Protein AF-A0A1M6KHY2-F1 (afdb_monomer_lite)

pLDDT: mean 76.35, std 22.26, range [31.23, 96.56]

Sequence (153 aa):
MQSGLTACWITFGSQASLVVWKRQQRLFWAKVPVSDTGQVVDTIGCGDAASAGFIYAYSRLQSPIMAVVMGNLLGSVKASLYDAKGFPTRLEAQDMLYRHYRSYFHNLLDEFLSQQHVIVHEIKEGDRDENFMYSPNGSSYDHGSGHESHSHR

Structure (mmCIF, N/CA/C/O backbone):
data_AF-A0A1M6KHY2-F1
#
_entry.id   AF-A0A1M6KHY2-F1
#
loop_
_atom_site.group_PDB
_atom_site.id
_atom_site.type_symbol
_atom_site.label_atom_id
_atom_site.label_alt_id
_atom_site.label_comp_id
_atom_site.label_asym_id
_atom_site.label_entity_id
_atom_site.label_seq_id
_atom_site.pdbx_PDB_ins_code
_atom_site.Cartn_x
_atom_site.Cartn_y
_atom_site.Cartn_z
_atom_site.occupancy
_atom_site.B_iso_or_equiv
_atom_site.auth_seq_id
_atom_site.auth_comp_id
_atom_site.auth_asym_id
_atom_site.auth_atom_id
_atom_site.pdbx_PDB_model_num
ATOM 1 N N . MET A 1 1 ? -6.924 19.148 21.540 1.00 46.00 1 MET A N 1
ATOM 2 C CA . MET A 1 1 ? -6.655 18.307 20.353 1.00 46.00 1 MET A CA 1
ATOM 3 C C . MET A 1 1 ? -5.733 17.187 20.798 1.00 46.00 1 MET A C 1
ATOM 5 O O . MET A 1 1 ? -4.727 17.496 21.418 1.00 46.00 1 MET A O 1
ATOM 9 N N . GLN A 1 2 ? -6.085 15.917 20.578 1.00 51.62 2 GLN A N 1
ATOM 10 C CA . GLN A 1 2 ? -5.120 14.829 20.779 1.00 51.62 2 GLN A CA 1
ATOM 11 C C . GLN A 1 2 ? -4.107 14.897 19.633 1.00 51.62 2 GLN A C 1
ATOM 13 O O . GLN A 1 2 ? -4.437 14.574 18.494 1.00 51.62 2 GLN A O 1
ATOM 18 N N . SER A 1 3 ? -2.914 15.397 19.934 1.00 62.81 3 SER A N 1
ATOM 19 C CA . SER A 1 3 ? -1.785 15.456 19.010 1.00 62.81 3 SER A CA 1
ATOM 20 C C . SER A 1 3 ? -1.103 14.088 18.987 1.00 62.81 3 SER A C 1
ATOM 22 O O . SER A 1 3 ? -0.638 13.626 20.024 1.00 62.81 3 SER A O 1
ATOM 24 N N . GLY A 1 4 ? -1.066 13.424 17.833 1.00 74.81 4 GLY A N 1
ATOM 25 C CA . GLY A 1 4 ? -0.418 12.120 17.678 1.00 74.81 4 GLY A CA 1
ATOM 26 C C . GLY A 1 4 ? -0.654 11.512 16.297 1.00 74.81 4 GLY A C 1
ATOM 27 O O . GLY A 1 4 ? -1.529 11.962 15.555 1.00 74.81 4 GLY A O 1
ATOM 28 N N . LEU A 1 5 ? 0.133 10.491 15.945 1.00 75.69 5 LEU A N 1
ATOM 29 C CA . LEU A 1 5 ? -0.046 9.732 14.705 1.00 75.69 5 LEU A CA 1
ATOM 30 C C . LEU A 1 5 ? -1.421 9.046 14.702 1.00 75.69 5 LEU A C 1
ATOM 32 O O . LEU A 1 5 ? -1.748 8.280 15.605 1.00 75.69 5 LEU A O 1
ATOM 36 N N . THR A 1 6 ? -2.229 9.313 13.676 1.00 86.25 6 THR A N 1
ATOM 37 C CA . THR A 1 6 ? -3.556 8.695 13.499 1.00 86.25 6 THR A CA 1
ATOM 38 C C . THR A 1 6 ? -3.515 7.454 12.615 1.00 86.25 6 THR A C 1
ATOM 40 O O . THR A 1 6 ? -4.430 6.636 12.680 1.00 86.25 6 THR A O 1
ATOM 43 N N . ALA A 1 7 ? -2.457 7.294 11.822 1.00 88.75 7 ALA A N 1
ATOM 44 C CA . ALA A 1 7 ? -2.163 6.101 11.049 1.00 88.75 7 ALA A CA 1
ATOM 45 C C . ALA A 1 7 ? -0.645 5.914 10.920 1.00 88.75 7 ALA A C 1
ATOM 47 O O . ALA A 1 7 ? 0.103 6.887 10.839 1.00 88.75 7 ALA A O 1
ATOM 48 N N . CYS A 1 8 ? -0.205 4.661 10.894 1.00 92.88 8 CYS A N 1
ATOM 49 C CA . CYS A 1 8 ? 1.169 4.239 10.669 1.00 92.88 8 CYS A CA 1
ATOM 50 C C . CYS A 1 8 ? 1.157 3.096 9.653 1.00 92.88 8 CYS A C 1
ATOM 52 O O . CYS A 1 8 ? 0.419 2.125 9.820 1.00 92.88 8 CYS A O 1
ATOM 54 N N . TRP A 1 9 ? 1.956 3.221 8.599 1.00 95.56 9 TRP A N 1
ATOM 55 C CA . TRP A 1 9 ? 2.135 2.191 7.583 1.00 95.56 9 TRP A CA 1
ATOM 56 C C . TRP A 1 9 ? 3.587 1.717 7.604 1.00 95.56 9 TRP A C 1
ATOM 58 O O . TRP A 1 9 ? 4.511 2.522 7.521 1.00 95.56 9 TRP A O 1
ATOM 68 N N . ILE A 1 10 ? 3.765 0.405 7.736 1.00 96.00 10 ILE A N 1
ATOM 69 C CA . ILE A 1 10 ? 5.050 -0.283 7.817 1.00 96.00 10 ILE A CA 1
ATOM 70 C C . ILE A 1 10 ? 5.149 -1.239 6.627 1.00 96.00 10 ILE A C 1
ATOM 72 O O . ILE A 1 10 ? 4.233 -2.029 6.383 1.00 96.00 10 ILE A O 1
ATOM 76 N N . THR A 1 11 ? 6.255 -1.177 5.890 1.00 95.50 11 THR A N 1
ATOM 77 C CA . THR A 1 11 ? 6.516 -2.024 4.721 1.00 95.50 11 THR A CA 1
ATOM 78 C C . THR A 1 11 ? 7.492 -3.149 5.077 1.00 95.50 11 THR A C 1
ATOM 80 O O . THR A 1 11 ? 8.485 -2.930 5.766 1.00 95.50 11 THR A O 1
ATOM 83 N N . PHE A 1 12 ? 7.231 -4.364 4.586 1.00 94.50 12 PHE A N 1
ATOM 84 C CA . PHE A 1 12 ? 8.104 -5.537 4.753 1.00 94.50 12 PHE A CA 1
ATOM 85 C C . PHE A 1 12 ? 8.651 -6.025 3.403 1.00 94.50 12 PHE A C 1
ATOM 87 O O . PHE A 1 12 ? 8.697 -7.226 3.124 1.00 94.50 12 PHE A O 1
ATOM 94 N N . GLY A 1 13 ? 9.026 -5.083 2.532 1.00 88.94 13 GLY A N 1
ATOM 95 C CA . GLY A 1 13 ? 9.548 -5.379 1.198 1.00 88.94 13 GLY A CA 1
ATOM 96 C C . GLY A 1 13 ? 8.555 -6.184 0.359 1.00 88.94 13 GLY A C 1
ATOM 97 O O . GLY A 1 13 ? 7.419 -5.764 0.174 1.00 88.94 13 GLY A O 1
ATOM 98 N N . SER A 1 14 ? 8.978 -7.349 -0.131 1.00 88.25 14 SER A N 1
ATOM 99 C CA . SER A 1 14 ? 8.171 -8.230 -0.986 1.00 88.25 14 SER A CA 1
ATOM 100 C C . SER A 1 14 ? 7.129 -9.071 -0.242 1.00 88.25 14 SER A C 1
ATOM 102 O O . SER A 1 14 ? 6.341 -9.760 -0.883 1.00 88.25 14 SER A O 1
ATOM 104 N N . GLN A 1 15 ? 7.106 -9.055 1.096 1.00 90.38 15 GLN A N 1
ATOM 105 C CA . GLN A 1 15 ? 6.243 -9.956 1.865 1.00 90.38 15 GLN A CA 1
ATOM 106 C C . GLN A 1 15 ? 4.830 -9.399 2.059 1.00 90.38 15 GLN A C 1
ATOM 108 O O . GLN A 1 15 ? 3.834 -10.050 1.745 1.00 90.38 15 GLN A O 1
ATOM 113 N N . ALA A 1 16 ? 4.735 -8.217 2.665 1.00 92.81 16 ALA A N 1
ATOM 114 C CA . ALA A 1 16 ? 3.482 -7.592 3.063 1.00 92.81 16 ALA A CA 1
ATOM 115 C C . ALA A 1 16 ? 3.719 -6.133 3.475 1.00 92.81 16 ALA A C 1
ATOM 117 O O . ALA A 1 16 ? 4.850 -5.673 3.627 1.00 92.81 16 ALA A O 1
ATOM 118 N N . SER A 1 17 ? 2.621 -5.451 3.760 1.00 95.88 17 SER A N 1
ATOM 119 C CA . SER A 1 17 ? 2.580 -4.219 4.534 1.00 95.88 17 SER A CA 1
ATOM 120 C C . SER A 1 17 ? 1.689 -4.410 5.760 1.00 95.88 17 SER A C 1
ATOM 122 O O . SER A 1 17 ? 0.741 -5.194 5.727 1.00 95.88 17 SER A O 1
ATOM 124 N N . LEU A 1 18 ? 1.963 -3.685 6.838 1.00 94.94 18 LEU A N 1
ATOM 125 C CA . LEU A 1 18 ? 1.071 -3.545 7.988 1.00 94.94 18 LEU A CA 1
ATOM 126 C C . LEU A 1 18 ? 0.618 -2.093 8.064 1.00 94.94 18 LEU A C 1
ATOM 128 O O . LEU A 1 18 ? 1.442 -1.184 8.014 1.00 94.94 18 LEU A O 1
ATOM 132 N N . VAL A 1 19 ? -0.681 -1.870 8.215 1.00 94.19 19 VAL A N 1
ATOM 133 C CA . VAL A 1 19 ? -1.208 -0.548 8.551 1.00 94.19 19 VAL A CA 1
ATOM 134 C C . VAL A 1 19 ? -1.926 -0.602 9.870 1.00 94.19 19 VAL A C 1
ATOM 136 O O . VAL A 1 19 ? -2.736 -1.494 10.092 1.00 94.19 19 VAL A O 1
ATOM 139 N N . VAL A 1 20 ? -1.615 0.364 10.723 1.00 92.06 20 VAL A N 1
ATOM 140 C CA . VAL A 1 20 ? -2.239 0.586 12.020 1.00 92.06 20 VAL A CA 1
ATOM 141 C C . VAL A 1 20 ? -2.888 1.964 11.988 1.00 92.06 20 VAL A C 1
ATOM 143 O O . VAL A 1 20 ? -2.263 2.916 11.531 1.00 92.06 20 VAL A O 1
ATOM 146 N N . TRP A 1 21 ? -4.127 2.114 12.443 1.00 90.88 21 TRP A N 1
ATOM 147 C CA . TRP A 1 21 ? -4.806 3.409 12.493 1.00 90.88 21 TRP A CA 1
ATOM 148 C C . TRP A 1 21 ? -5.719 3.543 13.706 1.00 90.88 21 TRP A C 1
ATOM 150 O O . TRP A 1 21 ? -6.245 2.564 14.224 1.00 90.88 21 TRP A O 1
ATOM 160 N N . LYS A 1 22 ? -5.927 4.775 14.168 1.00 86.75 22 LYS A N 1
ATOM 161 C CA . LYS A 1 22 ? -6.786 5.094 15.310 1.00 86.75 22 LYS A CA 1
ATOM 162 C C . LYS A 1 22 ? -8.155 5.566 14.817 1.00 86.75 22 LYS A C 1
ATOM 164 O O . LYS A 1 22 ? -8.246 6.457 13.975 1.00 86.75 22 LYS A O 1
ATOM 169 N N . ARG A 1 23 ? -9.239 5.022 15.372 1.00 83.38 23 ARG A N 1
ATOM 170 C CA . ARG A 1 23 ? -10.619 5.500 15.153 1.00 83.38 23 ARG A CA 1
ATOM 171 C C . ARG A 1 23 ? -11.391 5.401 16.466 1.00 83.38 23 ARG A C 1
ATOM 173 O O . ARG A 1 23 ? -11.400 4.350 17.077 1.00 83.38 23 ARG A O 1
ATOM 180 N N . GLN A 1 24 ? -12.036 6.480 16.919 1.00 83.44 24 GLN A N 1
ATOM 181 C CA . GLN A 1 24 ? -12.832 6.477 18.167 1.00 83.44 24 GLN A CA 1
ATOM 182 C C . GLN A 1 24 ? -12.074 5.906 19.393 1.00 83.44 24 GLN A C 1
ATOM 184 O O . GLN A 1 24 ? -12.590 5.051 20.101 1.00 83.44 24 GLN A O 1
ATOM 189 N N . GLN A 1 25 ? -10.828 6.348 19.621 1.00 79.19 25 GLN A N 1
ATOM 190 C CA . GLN A 1 25 ? -9.929 5.848 20.689 1.00 79.19 25 GLN A CA 1
ATOM 191 C C . GLN A 1 25 ? -9.523 4.368 20.599 1.00 79.19 25 GLN A C 1
ATOM 193 O O . GLN A 1 25 ? -8.828 3.867 21.473 1.00 79.19 25 GLN A O 1
ATOM 198 N N . ARG A 1 26 ? -9.890 3.681 19.522 1.00 78.50 26 ARG A N 1
ATOM 199 C CA . ARG A 1 26 ? -9.533 2.288 19.268 1.00 78.50 26 ARG A CA 1
ATOM 200 C C . ARG A 1 26 ? -8.409 2.209 18.243 1.00 78.50 26 ARG A C 1
ATOM 202 O O . ARG A 1 26 ? -8.400 2.988 17.285 1.00 78.50 26 ARG A O 1
ATOM 209 N N . LEU A 1 27 ? -7.478 1.282 18.454 1.00 83.12 27 LEU A N 1
ATOM 210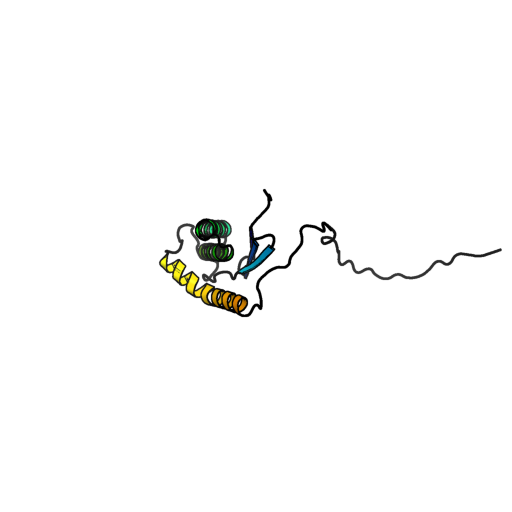 C CA . LEU A 1 27 ? -6.410 0.969 17.509 1.00 83.12 27 LEU A CA 1
ATOM 211 C C . LEU A 1 27 ? -6.842 -0.165 16.594 1.00 83.12 27 LEU A C 1
ATOM 213 O O . LEU A 1 27 ? -7.264 -1.228 17.045 1.00 83.12 27 LEU A O 1
ATOM 217 N N . PHE A 1 28 ? -6.700 0.081 15.304 1.00 84.44 28 PHE A N 1
ATOM 218 C CA . PHE A 1 28 ? -7.019 -0.850 14.250 1.00 84.44 28 PHE A CA 1
ATOM 219 C C . PHE A 1 28 ? -5.771 -1.241 13.495 1.00 84.44 28 PHE A C 1
ATOM 221 O O . PHE A 1 28 ? -4.892 -0.404 13.338 1.00 84.44 28 PHE A O 1
ATOM 228 N N . TRP A 1 29 ? -5.684 -2.483 13.025 1.00 88.50 29 TRP A N 1
ATOM 229 C CA . TRP A 1 29 ? -4.587 -2.890 12.161 1.00 88.50 29 TRP A CA 1
ATOM 230 C C . TRP A 1 29 ? -5.029 -3.893 11.101 1.00 88.50 29 TRP A C 1
ATOM 232 O O . TRP A 1 29 ? -6.007 -4.613 11.285 1.00 88.50 29 TRP A O 1
ATOM 242 N N . ALA A 1 30 ? -4.307 -3.918 9.984 1.00 89.38 30 ALA A N 1
ATOM 243 C CA . ALA A 1 30 ? -4.496 -4.885 8.914 1.00 89.38 30 ALA A CA 1
ATOM 244 C C . ALA A 1 30 ? -3.153 -5.219 8.263 1.00 89.38 30 ALA A C 1
ATOM 246 O O . ALA A 1 30 ? -2.371 -4.323 7.927 1.00 89.38 30 ALA A O 1
ATOM 247 N N . LYS A 1 31 ? -2.904 -6.514 8.050 1.00 92.75 31 LYS A N 1
ATOM 248 C CA . LYS A 1 31 ? -1.852 -6.978 7.144 1.00 92.75 31 LYS A CA 1
ATOM 249 C C . LYS A 1 31 ? -2.396 -6.913 5.718 1.00 92.75 31 LYS A C 1
ATOM 251 O O . LYS A 1 31 ? -3.462 -7.454 5.438 1.00 92.75 31 LYS A O 1
ATOM 256 N N . VAL A 1 32 ? -1.671 -6.251 4.826 1.00 94.50 32 VAL A N 1
ATOM 257 C CA . VAL A 1 32 ? -2.036 -6.060 3.419 1.00 94.50 32 VAL A CA 1
ATOM 258 C C . VAL A 1 32 ? -0.985 -6.754 2.552 1.00 94.50 32 VAL A C 1
ATOM 260 O O . VAL A 1 32 ? 0.203 -6.450 2.699 1.00 94.50 32 VAL A O 1
ATOM 263 N N . PRO A 1 33 ? -1.367 -7.681 1.659 1.00 93.81 33 PRO A N 1
ATOM 264 C CA . PRO A 1 33 ? -0.408 -8.336 0.779 1.00 93.81 33 PRO A CA 1
ATOM 265 C C . PRO A 1 33 ? 0.219 -7.338 -0.205 1.00 93.81 33 PRO A C 1
ATOM 267 O O . PRO A 1 33 ? -0.381 -6.323 -0.585 1.00 93.81 33 PRO A O 1
ATOM 270 N N . VAL A 1 34 ? 1.453 -7.617 -0.612 1.00 91.25 34 VAL A N 1
ATOM 271 C CA . VAL A 1 34 ? 2.129 -6.879 -1.686 1.00 91.25 34 VAL A CA 1
ATOM 272 C C . VAL A 1 34 ? 1.631 -7.406 -3.034 1.00 91.25 34 VAL A C 1
ATOM 274 O O . VAL A 1 34 ? 1.289 -8.580 -3.153 1.00 91.25 34 VAL A O 1
ATOM 277 N N . SER A 1 35 ? 1.535 -6.528 -4.035 1.00 86.06 35 SER A N 1
ATOM 278 C CA . SER A 1 35 ? 1.169 -6.940 -5.395 1.00 86.06 35 SER A CA 1
ATOM 279 C C . SER A 1 35 ? 2.337 -7.663 -6.053 1.00 86.06 35 SER A C 1
ATOM 281 O O . SER A 1 35 ? 3.445 -7.123 -6.075 1.00 86.06 35 SER A O 1
ATOM 283 N N . ASP A 1 36 ? 2.084 -8.843 -6.615 1.00 81.88 36 ASP A N 1
ATOM 284 C CA . ASP A 1 36 ? 3.063 -9.564 -7.431 1.00 81.88 36 ASP A CA 1
ATOM 285 C C . ASP A 1 36 ? 3.032 -9.030 -8.866 1.00 81.88 36 ASP A C 1
ATOM 287 O O . ASP A 1 36 ? 2.273 -9.498 -9.711 1.00 81.88 36 ASP A O 1
ATOM 291 N N . THR A 1 37 ? 3.825 -7.997 -9.132 1.00 78.12 37 THR A N 1
ATOM 292 C CA . THR A 1 37 ? 3.889 -7.356 -10.453 1.00 78.12 37 THR A CA 1
ATOM 293 C C . THR A 1 37 ? 4.987 -7.949 -11.340 1.00 78.12 37 THR A C 1
ATOM 295 O O . THR A 1 37 ? 5.394 -7.314 -12.312 1.00 78.12 37 THR A O 1
ATOM 298 N N . GLY A 1 38 ? 5.465 -9.160 -11.031 1.00 79.44 38 GLY A N 1
ATOM 299 C CA . GLY A 1 38 ? 6.496 -9.863 -11.789 1.00 79.44 38 GLY A CA 1
ATOM 300 C C . GLY A 1 38 ? 7.902 -9.719 -11.203 1.00 79.44 38 GLY A C 1
ATOM 301 O O . GLY A 1 38 ? 8.091 -9.504 -10.006 1.00 79.44 38 GLY A O 1
ATOM 302 N N . GLN A 1 39 ? 8.916 -9.889 -12.055 1.00 87.81 39 GLN A N 1
ATOM 303 C CA . GLN A 1 39 ? 10.316 -9.878 -11.631 1.00 87.81 39 GLN A CA 1
ATOM 304 C C . GLN A 1 39 ? 10.716 -8.509 -11.059 1.00 87.81 39 GLN A C 1
ATOM 306 O O . GLN A 1 39 ? 10.461 -7.473 -11.668 1.00 87.81 39 GLN A O 1
ATOM 311 N N . VAL A 1 40 ? 11.399 -8.515 -9.910 1.00 90.06 40 VAL A N 1
ATOM 312 C CA . VAL A 1 40 ? 12.042 -7.314 -9.362 1.00 90.06 40 VAL A CA 1
ATOM 313 C C . VAL A 1 40 ? 13.286 -7.006 -10.188 1.00 90.06 40 VAL A C 1
ATOM 315 O O . VAL A 1 40 ? 14.186 -7.839 -10.304 1.00 90.06 40 VAL A O 1
ATOM 318 N N . VAL A 1 41 ? 13.316 -5.808 -10.760 1.00 90.88 41 VAL A N 1
ATOM 319 C CA . VAL A 1 41 ? 14.345 -5.338 -11.688 1.00 90.88 41 VAL A CA 1
ATOM 320 C C . VAL A 1 41 ? 15.190 -4.232 -11.057 1.00 90.88 41 VAL A C 1
ATOM 322 O O . VAL A 1 41 ? 16.415 -4.295 -11.110 1.00 90.88 41 VAL A O 1
ATOM 325 N N . ASP A 1 42 ? 14.549 -3.242 -10.432 1.00 89.19 42 ASP A N 1
ATOM 326 C CA . ASP A 1 42 ? 15.213 -2.103 -9.792 1.00 89.19 42 ASP A CA 1
ATOM 327 C C . ASP A 1 42 ? 14.404 -1.600 -8.591 1.00 89.19 42 ASP A C 1
ATOM 329 O O . ASP A 1 42 ? 13.283 -1.117 -8.733 1.00 89.19 42 ASP A O 1
ATOM 333 N N . THR A 1 43 ? 14.994 -1.660 -7.396 1.00 91.12 43 THR A N 1
ATOM 334 C CA . THR A 1 43 ? 14.333 -1.241 -6.154 1.00 91.12 43 THR A CA 1
ATOM 335 C C . THR A 1 43 ? 14.425 0.262 -5.878 1.00 91.12 43 THR A C 1
ATOM 337 O O . THR A 1 43 ? 13.769 0.755 -4.953 1.00 91.12 43 THR A O 1
ATOM 340 N N . ILE A 1 44 ? 15.228 1.016 -6.633 1.00 92.00 44 ILE A N 1
ATOM 341 C CA . ILE A 1 44 ? 15.387 2.457 -6.425 1.00 92.00 44 ILE A CA 1
ATOM 342 C C . ILE A 1 44 ? 14.046 3.163 -6.675 1.00 92.00 44 ILE A C 1
ATOM 344 O O . ILE A 1 44 ? 13.338 2.902 -7.648 1.00 92.00 44 ILE A O 1
ATOM 348 N N . GLY A 1 45 ? 13.664 4.047 -5.749 1.00 91.38 45 GLY A N 1
ATOM 349 C CA . GLY A 1 45 ? 12.423 4.825 -5.827 1.00 91.38 45 GLY A CA 1
ATOM 350 C C . GLY A 1 45 ? 11.137 4.042 -5.533 1.00 91.38 45 GLY A C 1
ATOM 351 O O . GLY A 1 45 ? 10.057 4.628 -5.575 1.00 91.38 45 GLY A O 1
ATOM 352 N N . CYS A 1 46 ? 11.205 2.748 -5.190 1.00 92.00 46 CYS A N 1
ATOM 353 C CA . CYS A 1 46 ? 10.006 1.972 -4.845 1.00 92.00 46 CYS A CA 1
ATOM 354 C C . CYS A 1 46 ? 9.292 2.533 -3.612 1.00 92.00 46 CYS A C 1
ATOM 356 O O . CYS A 1 46 ? 8.066 2.586 -3.586 1.00 92.00 46 CYS A O 1
ATOM 358 N N . GLY A 1 47 ? 10.050 3.002 -2.615 1.00 93.88 47 GLY A N 1
ATOM 359 C CA . GLY A 1 47 ? 9.497 3.664 -1.431 1.00 93.88 47 GLY A CA 1
ATOM 360 C C . GLY A 1 47 ? 8.791 4.982 -1.759 1.00 93.88 47 GLY A C 1
ATOM 361 O O . GLY A 1 47 ? 7.710 5.241 -1.230 1.00 93.88 47 GLY A O 1
ATOM 362 N N . ASP A 1 48 ? 9.348 5.776 -2.676 1.00 94.12 48 ASP A N 1
ATOM 363 C CA . ASP A 1 48 ? 8.754 7.046 -3.109 1.00 94.12 48 ASP A CA 1
ATOM 364 C C . ASP A 1 48 ? 7.470 6.809 -3.908 1.00 94.12 48 ASP A C 1
ATOM 366 O O . ASP A 1 48 ? 6.439 7.425 -3.633 1.00 94.12 48 ASP A O 1
ATOM 370 N N . ALA A 1 49 ? 7.496 5.857 -4.847 1.00 94.00 49 ALA A N 1
ATOM 371 C CA . ALA A 1 49 ? 6.324 5.445 -5.615 1.00 94.00 49 ALA A CA 1
ATOM 372 C C . ALA A 1 49 ? 5.215 4.902 -4.701 1.00 94.00 49 ALA A C 1
ATOM 374 O O . ALA A 1 49 ? 4.045 5.270 -4.844 1.00 94.00 49 ALA A O 1
ATOM 375 N N . ALA A 1 50 ? 5.587 4.077 -3.721 1.00 95.38 50 ALA A N 1
ATOM 376 C CA . ALA A 1 50 ? 4.661 3.533 -2.743 1.00 95.38 50 ALA A CA 1
ATOM 377 C C . ALA A 1 50 ? 4.043 4.639 -1.872 1.00 95.38 50 ALA A C 1
ATOM 379 O O . ALA A 1 50 ? 2.823 4.698 -1.704 1.00 95.38 50 ALA A O 1
ATOM 380 N N . SER A 1 51 ? 4.862 5.571 -1.384 1.00 96.38 51 SER A N 1
ATOM 381 C CA . SER A 1 51 ? 4.410 6.725 -0.598 1.00 96.38 51 SER A CA 1
ATOM 382 C C . SER A 1 51 ? 3.480 7.634 -1.402 1.00 96.38 51 SER A C 1
ATOM 384 O O . SER A 1 51 ? 2.433 8.044 -0.899 1.00 96.38 51 SER A O 1
ATOM 386 N N . ALA A 1 52 ? 3.797 7.896 -2.672 1.00 95.19 52 ALA A N 1
ATOM 387 C CA . ALA A 1 52 ? 2.950 8.678 -3.569 1.00 95.19 52 ALA A CA 1
ATOM 388 C C . ALA A 1 52 ? 1.582 8.010 -3.788 1.00 95.19 52 ALA A C 1
ATOM 390 O O . ALA A 1 52 ? 0.547 8.674 -3.679 1.00 95.19 52 ALA A O 1
ATOM 391 N N . GLY A 1 53 ? 1.563 6.694 -4.030 1.00 94.75 53 GLY A N 1
ATOM 392 C CA . GLY A 1 53 ? 0.332 5.912 -4.168 1.00 94.75 53 GLY A CA 1
ATOM 393 C C . GLY A 1 53 ? -0.529 5.951 -2.909 1.00 94.75 53 GLY A C 1
ATOM 394 O O . GLY A 1 53 ? -1.736 6.197 -2.989 1.00 94.75 53 GLY A O 1
ATOM 395 N N . PHE A 1 54 ? 0.100 5.793 -1.745 1.00 95.88 54 PHE A N 1
ATOM 396 C CA . PHE A 1 54 ? -0.572 5.883 -0.454 1.00 95.88 54 PHE A CA 1
ATOM 397 C C . PHE A 1 54 ? -1.183 7.262 -0.221 1.00 95.88 54 PHE A C 1
ATOM 399 O O . PHE A 1 54 ? -2.377 7.356 0.054 1.00 95.88 54 PHE A O 1
ATOM 406 N N . ILE A 1 55 ? -0.408 8.341 -0.366 1.00 95.38 55 ILE A N 1
ATOM 407 C CA . ILE A 1 55 ? -0.880 9.713 -0.120 1.00 95.38 55 ILE A CA 1
ATOM 408 C C . ILE A 1 55 ? -2.036 10.062 -1.065 1.00 95.38 55 ILE A C 1
ATOM 410 O O . ILE A 1 55 ? -3.059 10.602 -0.631 1.00 95.38 55 ILE A O 1
ATOM 414 N N . TYR A 1 56 ? -1.912 9.706 -2.346 1.00 94.25 56 TYR A N 1
ATOM 415 C CA . TYR A 1 56 ? -2.965 9.919 -3.334 1.00 94.25 56 TYR A CA 1
ATOM 416 C C . TYR A 1 56 ? -4.274 9.230 -2.930 1.00 94.25 56 TYR A C 1
ATOM 418 O O . TYR A 1 56 ? -5.324 9.873 -2.872 1.00 94.25 56 TYR A O 1
ATOM 426 N N . ALA A 1 57 ? -4.226 7.937 -2.615 1.00 94.81 57 ALA A N 1
ATOM 427 C CA . ALA A 1 57 ? -5.420 7.182 -2.257 1.00 94.81 57 ALA A CA 1
ATOM 428 C C . ALA A 1 57 ? -5.987 7.613 -0.896 1.00 94.81 57 ALA A C 1
ATOM 430 O O . ALA A 1 57 ? -7.202 7.771 -0.764 1.00 94.81 57 ALA A O 1
ATOM 431 N N . TYR A 1 58 ? -5.133 7.872 0.096 1.00 93.69 58 TYR A N 1
ATOM 432 C CA . TYR A 1 58 ? -5.560 8.284 1.431 1.00 93.69 58 TYR A CA 1
ATOM 433 C C . TYR A 1 58 ? -6.259 9.645 1.416 1.00 93.69 58 TYR A C 1
ATOM 435 O O . TYR A 1 58 ? -7.321 9.794 2.019 1.00 93.69 58 TYR A O 1
ATOM 443 N N . SER A 1 59 ? -5.723 10.614 0.666 1.00 94.12 59 SER A N 1
ATOM 444 C CA . SER A 1 59 ? -6.325 11.950 0.534 1.00 94.12 59 SER A CA 1
ATOM 445 C C . SER A 1 59 ? -7.713 11.935 -0.116 1.00 94.12 59 SER A C 1
ATOM 447 O O . SER A 1 59 ? -8.518 12.826 0.147 1.00 94.12 59 SER A O 1
ATOM 449 N N . ARG A 1 60 ? -8.017 10.920 -0.938 1.00 93.62 60 ARG A N 1
ATOM 450 C CA . ARG A 1 60 ? -9.296 10.795 -1.655 1.00 93.62 60 ARG A CA 1
ATOM 451 C C . ARG A 1 60 ? -10.311 9.897 -0.963 1.00 93.62 60 ARG A C 1
ATOM 453 O O . ARG A 1 60 ? -11.494 10.210 -0.964 1.00 93.62 60 ARG A O 1
ATOM 460 N N . LEU A 1 61 ? -9.862 8.763 -0.432 1.00 92.75 61 LEU A N 1
ATOM 461 C CA . LEU A 1 61 ? -10.739 7.709 0.083 1.00 92.75 61 LEU A CA 1
ATOM 462 C C . LEU A 1 61 ? -10.823 7.697 1.607 1.00 92.75 61 LEU A C 1
ATOM 464 O O . LEU A 1 61 ? -11.727 7.067 2.147 1.00 92.75 61 LEU A O 1
ATOM 468 N N . GLN A 1 62 ? -9.866 8.328 2.299 1.00 89.25 62 GLN A N 1
ATOM 469 C CA . GLN A 1 62 ? -9.746 8.306 3.763 1.00 89.25 62 GLN A CA 1
ATOM 470 C C . GLN A 1 62 ? -9.764 6.883 4.359 1.00 89.25 62 GLN A C 1
ATOM 472 O O . GLN A 1 62 ? -10.150 6.673 5.507 1.00 89.25 62 GLN A O 1
ATOM 477 N N . SER A 1 63 ? -9.336 5.891 3.572 1.00 91.44 63 SER A N 1
ATOM 478 C CA . SER A 1 63 ? -9.276 4.483 3.962 1.00 91.44 63 SER A CA 1
ATOM 479 C C . SER A 1 63 ? -7.814 4.039 4.046 1.00 91.44 63 SER A C 1
ATOM 481 O O . SER A 1 63 ? -7.151 3.970 3.007 1.00 91.44 63 SER A O 1
ATOM 483 N N . PRO A 1 64 ? -7.296 3.725 5.252 1.00 93.25 64 PRO A N 1
ATOM 484 C CA . PRO A 1 64 ? -5.921 3.258 5.433 1.00 93.25 64 PRO A CA 1
ATOM 485 C C . PRO A 1 64 ? -5.608 2.004 4.610 1.00 93.25 64 PRO A C 1
ATOM 487 O O . PRO A 1 64 ? -4.564 1.935 3.973 1.00 93.25 64 PRO A O 1
ATOM 490 N N . ILE A 1 65 ? -6.537 1.043 4.553 1.00 93.81 65 ILE A N 1
ATOM 491 C CA . ILE A 1 65 ? -6.361 -0.198 3.784 1.00 93.81 65 ILE A CA 1
ATOM 492 C C . ILE A 1 65 ? -6.236 0.109 2.288 1.00 93.81 65 ILE A C 1
ATOM 494 O O . ILE A 1 65 ? -5.296 -0.351 1.646 1.00 93.81 65 ILE A O 1
ATOM 498 N N . MET A 1 66 ? -7.139 0.927 1.734 1.00 94.81 66 MET A N 1
ATOM 499 C CA . MET A 1 66 ? -7.089 1.275 0.307 1.00 94.81 66 MET A CA 1
ATOM 500 C C . MET A 1 66 ? -5.844 2.095 -0.040 1.00 94.81 66 MET A C 1
ATOM 502 O O . MET A 1 66 ? -5.295 1.951 -1.131 1.00 94.81 66 MET A O 1
ATOM 506 N N . ALA A 1 67 ? -5.370 2.923 0.892 1.00 95.94 67 ALA A N 1
ATOM 507 C CA . ALA A 1 67 ? -4.126 3.657 0.728 1.00 95.94 67 ALA A CA 1
ATOM 508 C C . ALA A 1 67 ? -2.913 2.724 0.640 1.00 95.94 67 ALA A C 1
ATOM 510 O O . ALA A 1 67 ? -2.105 2.864 -0.275 1.00 95.94 67 ALA A O 1
ATOM 511 N N . VAL A 1 68 ? -2.814 1.726 1.522 1.00 96.56 68 VAL A N 1
ATOM 512 C CA . VAL A 1 68 ? -1.741 0.721 1.455 1.00 96.56 68 VAL A CA 1
ATOM 513 C C . VAL A 1 68 ? -1.834 -0.120 0.196 1.00 96.56 68 VAL A C 1
ATOM 515 O O . VAL A 1 68 ? -0.809 -0.387 -0.411 1.00 96.56 68 VAL A O 1
ATOM 518 N N . VAL A 1 69 ? -3.035 -0.526 -0.221 1.00 96.31 69 VAL A N 1
ATOM 519 C CA . VAL A 1 69 ? -3.233 -1.277 -1.470 1.00 96.31 69 VAL A CA 1
ATOM 520 C C . VAL A 1 69 ? -2.662 -0.502 -2.661 1.00 96.31 69 VAL A C 1
ATOM 522 O O . VAL A 1 69 ? -1.895 -1.055 -3.447 1.00 96.31 69 VAL A O 1
ATOM 525 N N . MET A 1 70 ? -2.967 0.795 -2.760 1.00 95.44 70 MET A N 1
ATOM 526 C CA . MET A 1 70 ? -2.435 1.642 -3.828 1.00 95.44 70 MET A CA 1
ATOM 527 C C . MET A 1 70 ? -0.921 1.854 -3.705 1.00 95.44 70 MET A C 1
ATOM 529 O O . MET A 1 70 ? -0.209 1.826 -4.707 1.00 95.44 70 MET A O 1
ATOM 533 N N . GLY A 1 71 ? -0.417 2.053 -2.486 1.00 95.69 71 GLY A N 1
ATOM 534 C CA . GLY A 1 71 ? 1.014 2.198 -2.235 1.00 95.69 71 GLY A CA 1
ATOM 535 C C . GLY A 1 71 ? 1.801 0.934 -2.584 1.00 95.69 71 GLY A C 1
ATOM 536 O O . GLY A 1 71 ? 2.778 1.001 -3.323 1.00 95.69 71 GLY A O 1
ATOM 537 N N . ASN A 1 72 ? 1.336 -0.233 -2.138 1.00 96.12 72 ASN A N 1
ATOM 538 C CA . ASN A 1 72 ? 1.921 -1.524 -2.487 1.00 96.12 72 ASN A CA 1
ATOM 539 C C . ASN A 1 72 ? 1.931 -1.729 -4.005 1.00 96.12 72 ASN A C 1
ATOM 541 O O . ASN A 1 72 ? 2.959 -2.124 -4.542 1.00 96.12 72 ASN A O 1
ATOM 545 N N . LEU A 1 73 ? 0.834 -1.417 -4.704 1.00 94.56 73 LEU A N 1
ATOM 546 C CA . LEU A 1 73 ? 0.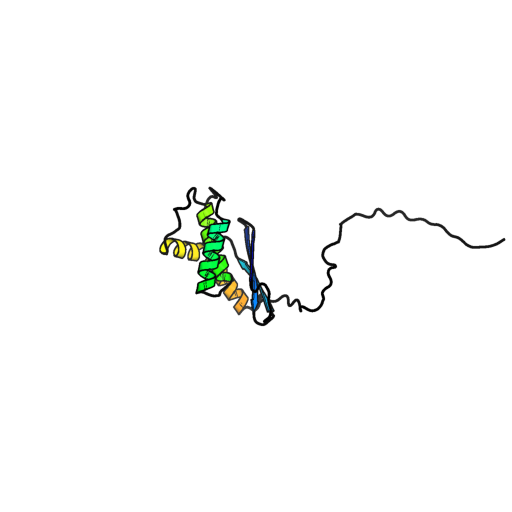780 -1.538 -6.160 1.00 94.56 73 LEU A CA 1
ATOM 547 C C . LEU A 1 73 ? 1.844 -0.672 -6.844 1.00 94.56 73 LEU A C 1
ATOM 549 O O . LEU A 1 73 ? 2.625 -1.185 -7.637 1.00 94.56 73 LEU A O 1
ATOM 553 N N . LEU A 1 74 ? 1.896 0.630 -6.548 1.00 93.81 74 LEU A N 1
ATOM 554 C CA . LEU A 1 74 ? 2.842 1.526 -7.222 1.00 93.81 74 LEU A CA 1
ATOM 555 C C . LEU A 1 74 ? 4.298 1.233 -6.855 1.00 93.81 74 LEU A C 1
ATOM 557 O O . LEU A 1 74 ? 5.170 1.343 -7.716 1.00 93.81 74 LEU A O 1
ATOM 561 N N . GLY A 1 75 ? 4.557 0.830 -5.609 1.00 93.94 75 GLY A N 1
ATOM 562 C CA . GLY A 1 75 ? 5.871 0.365 -5.175 1.00 93.94 75 GLY A CA 1
ATOM 563 C C . GLY A 1 75 ? 6.315 -0.878 -5.943 1.00 93.94 75 GLY A C 1
ATOM 564 O O . GLY A 1 75 ? 7.415 -0.889 -6.491 1.00 93.94 75 GLY A O 1
ATOM 565 N N . SER A 1 76 ? 5.444 -1.885 -6.050 1.00 93.19 76 SER A N 1
ATOM 566 C CA . SER A 1 76 ? 5.713 -3.102 -6.822 1.00 93.19 76 SER A CA 1
ATOM 567 C C . SER A 1 76 ? 5.920 -2.804 -8.307 1.00 93.19 76 SER A C 1
ATOM 569 O O . SER A 1 76 ? 6.898 -3.262 -8.896 1.00 93.19 76 SER A O 1
ATOM 571 N N . VAL A 1 77 ? 5.067 -1.972 -8.915 1.00 92.12 77 VAL A N 1
ATOM 572 C CA . VAL A 1 77 ? 5.230 -1.603 -10.328 1.00 92.12 77 VAL A CA 1
AT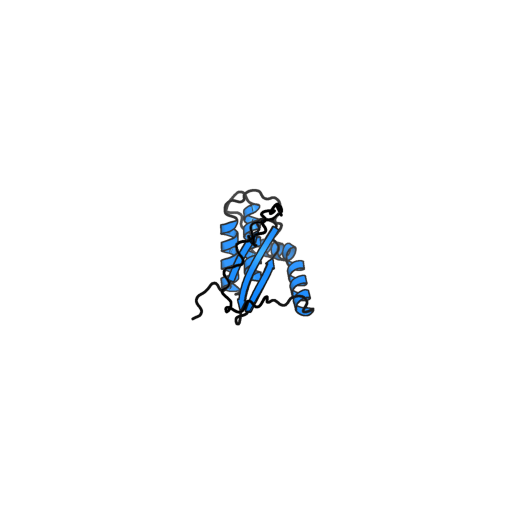OM 573 C C . VAL A 1 77 ? 6.556 -0.882 -10.545 1.00 92.12 77 VAL A C 1
ATOM 575 O O . VAL A 1 77 ? 7.291 -1.249 -11.460 1.00 92.12 77 VAL A O 1
ATOM 578 N N . LYS A 1 78 ? 6.937 0.069 -9.681 1.00 92.56 78 LYS A N 1
ATOM 579 C CA . LYS A 1 78 ? 8.258 0.700 -9.793 1.00 92.56 78 LYS A CA 1
ATOM 580 C C . LYS A 1 78 ? 9.390 -0.321 -9.649 1.00 92.56 78 LYS A C 1
ATOM 582 O O . LYS A 1 78 ? 10.367 -0.210 -10.385 1.00 92.56 78 LYS A O 1
ATOM 587 N N . ALA A 1 79 ? 9.241 -1.317 -8.774 1.00 91.56 79 ALA A N 1
ATOM 588 C CA . ALA A 1 79 ? 10.234 -2.377 -8.584 1.00 91.56 79 ALA A CA 1
ATOM 589 C C . ALA A 1 79 ? 10.453 -3.221 -9.848 1.00 91.56 79 ALA A C 1
ATOM 591 O O . ALA A 1 79 ? 11.551 -3.728 -10.077 1.00 91.56 79 ALA A O 1
ATOM 592 N N . SER A 1 80 ? 9.419 -3.355 -10.680 1.00 89.94 80 SER A N 1
ATOM 593 C CA . SER A 1 80 ? 9.459 -4.092 -11.949 1.00 89.94 80 SER A CA 1
ATOM 594 C C . SER A 1 80 ? 9.980 -3.283 -13.148 1.00 89.94 80 SER A C 1
ATOM 596 O O . SER A 1 80 ? 10.055 -3.811 -14.256 1.00 89.94 80 SER A O 1
ATOM 598 N N . LEU A 1 81 ? 10.352 -2.010 -12.959 1.00 85.44 81 LEU A N 1
ATOM 599 C CA . LEU A 1 81 ? 10.721 -1.089 -14.039 1.00 85.44 81 LEU A CA 1
ATOM 600 C C . LEU A 1 81 ? 12.104 -0.468 -13.821 1.00 85.44 81 LEU A C 1
ATOM 602 O O . LEU A 1 81 ? 12.381 0.093 -12.763 1.00 85.44 81 LEU A O 1
ATOM 606 N N . TYR A 1 82 ? 12.925 -0.463 -14.874 1.00 76.69 82 TYR A N 1
ATOM 607 C CA .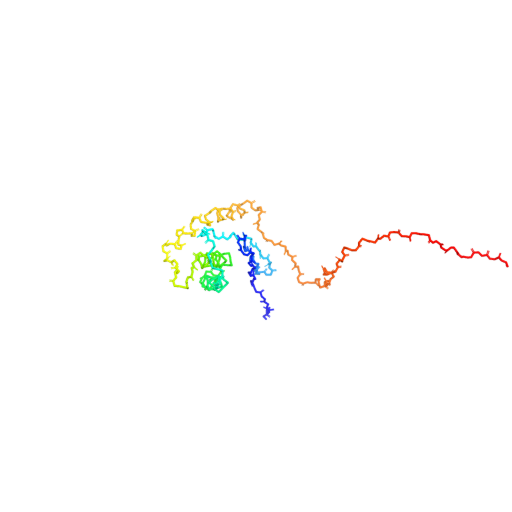 TYR A 1 82 ? 14.246 0.182 -14.872 1.00 76.69 82 TYR A CA 1
ATOM 608 C C . TYR A 1 82 ? 14.199 1.722 -14.832 1.00 76.69 82 TYR A C 1
ATOM 610 O O . TYR A 1 82 ? 15.146 2.337 -14.357 1.00 76.69 82 TYR A O 1
ATOM 618 N N . ASP A 1 83 ? 13.136 2.357 -15.342 1.00 67.31 83 ASP A N 1
ATOM 619 C CA . ASP A 1 83 ? 13.032 3.822 -15.464 1.00 67.31 83 ASP A CA 1
ATOM 620 C C . ASP A 1 83 ? 11.776 4.362 -14.757 1.00 67.31 83 ASP A C 1
ATOM 622 O O . ASP A 1 83 ? 10.757 3.680 -14.627 1.00 67.31 83 ASP A O 1
ATOM 626 N N . ALA A 1 84 ? 11.828 5.620 -14.318 1.00 62.09 84 ALA A N 1
ATOM 627 C CA . ALA A 1 84 ? 10.766 6.312 -13.588 1.00 62.09 84 ALA A CA 1
ATOM 628 C C . ALA A 1 84 ? 9.512 6.613 -14.435 1.00 62.09 84 ALA A C 1
ATOM 630 O O . ALA A 1 84 ? 8.485 7.023 -13.894 1.00 62.09 84 ALA A O 1
ATOM 631 N N . LYS A 1 85 ? 9.576 6.445 -15.762 1.00 63.22 85 LYS A N 1
ATOM 632 C CA . LYS A 1 85 ? 8.535 6.891 -16.708 1.00 63.22 85 LYS A CA 1
ATOM 633 C C . LYS A 1 85 ? 7.439 5.861 -17.012 1.00 63.22 85 LYS A C 1
ATOM 635 O O . LYS A 1 85 ? 6.517 6.181 -17.754 1.00 63.22 85 LYS A O 1
ATOM 640 N N . GLY A 1 86 ? 7.511 4.654 -16.455 1.00 69.75 86 GLY A N 1
ATOM 641 C CA . GLY A 1 86 ? 6.640 3.531 -16.829 1.00 69.75 86 GLY A CA 1
ATOM 642 C C . GLY A 1 86 ? 5.440 3.268 -15.915 1.00 69.75 86 GLY A C 1
ATOM 643 O O . GLY A 1 86 ? 5.104 2.110 -15.708 1.00 69.75 86 GLY A O 1
ATOM 644 N N . PHE A 1 87 ? 4.806 4.281 -15.316 1.00 80.75 87 PHE A N 1
ATOM 645 C CA . PHE A 1 87 ? 3.635 4.019 -14.465 1.00 80.75 87 PHE A CA 1
ATOM 646 C C . PHE A 1 87 ? 2.451 3.458 -15.272 1.00 80.75 87 PHE A C 1
ATOM 648 O O . PHE A 1 87 ? 2.257 3.854 -16.425 1.00 80.75 87 PHE A O 1
ATOM 655 N N . PRO A 1 88 ? 1.639 2.5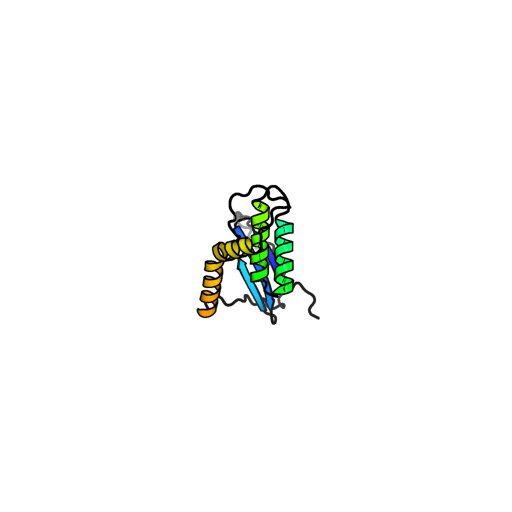68 -14.671 1.00 84.50 88 PRO A N 1
ATOM 656 C CA . PRO A 1 88 ? 0.547 1.926 -15.377 1.00 84.50 88 PRO A CA 1
ATOM 657 C C . PRO A 1 88 ? -0.528 2.958 -15.710 1.00 84.50 88 PRO A C 1
ATOM 659 O O . PRO A 1 88 ? -0.813 3.885 -14.941 1.00 84.50 88 PRO A O 1
ATOM 662 N N . THR A 1 89 ? -1.182 2.771 -16.848 1.00 89.56 89 THR A N 1
ATOM 663 C CA . THR A 1 89 ? -2.426 3.466 -17.156 1.00 89.56 89 THR A CA 1
ATOM 664 C C . THR A 1 89 ? -3.490 3.125 -16.113 1.00 89.56 89 THR A C 1
ATOM 666 O O . THR A 1 89 ? -3.417 2.130 -15.390 1.00 89.56 89 THR A O 1
ATOM 669 N N . ARG A 1 90 ? -4.554 3.933 -16.052 1.00 88.88 90 ARG A N 1
ATOM 670 C CA . ARG A 1 90 ? -5.680 3.663 -15.148 1.00 88.88 90 ARG A CA 1
ATOM 671 C C . ARG A 1 90 ? -6.281 2.267 -15.356 1.00 88.88 90 ARG A C 1
ATOM 673 O O . ARG A 1 90 ? -6.657 1.636 -14.375 1.00 88.88 90 ARG A O 1
ATOM 680 N N . LEU A 1 91 ? -6.397 1.818 -16.607 1.00 91.00 91 LEU A N 1
ATOM 681 C CA . LEU A 1 91 ? -6.980 0.514 -16.934 1.00 91.00 91 LEU A CA 1
ATOM 682 C C . LEU A 1 91 ? -6.075 -0.632 -16.471 1.00 91.00 91 LEU A C 1
ATOM 684 O O . LEU A 1 91 ? -6.562 -1.570 -15.849 1.00 91.00 91 LEU A O 1
ATOM 688 N N . GLU A 1 92 ? -4.765 -0.519 -16.692 1.00 90.44 92 GLU A N 1
ATOM 689 C CA . GLU A 1 92 ? -3.787 -1.501 -16.207 1.00 90.44 92 GLU A CA 1
ATOM 690 C C . GLU A 1 92 ? -3.764 -1.554 -14.680 1.00 90.44 92 GLU A C 1
ATOM 692 O O . GLU A 1 92 ? -3.831 -2.634 -14.101 1.00 90.44 92 GLU A O 1
ATOM 697 N N . ALA A 1 93 ? -3.771 -0.398 -14.009 1.00 89.88 93 ALA A N 1
ATOM 698 C CA . ALA A 1 93 ? -3.838 -0.346 -12.553 1.00 89.88 93 ALA A CA 1
ATOM 699 C C . ALA A 1 93 ? -5.120 -1.004 -12.015 1.00 89.88 93 ALA A C 1
ATOM 701 O O . ALA A 1 93 ? -5.072 -1.720 -11.020 1.00 89.88 93 ALA A O 1
ATOM 702 N N . GLN A 1 94 ? -6.269 -0.799 -12.667 1.00 91.19 94 GLN A N 1
ATOM 703 C CA . GLN A 1 94 ? -7.531 -1.441 -12.279 1.00 91.19 94 GLN A CA 1
ATOM 704 C C . GLN A 1 94 ? -7.489 -2.963 -12.443 1.00 91.19 94 GLN A C 1
ATOM 706 O O . GLN A 1 94 ? -7.941 -3.680 -11.551 1.00 91.19 94 GLN A O 1
ATOM 711 N N . ASP A 1 95 ? -6.939 -3.451 -13.553 1.00 91.88 95 ASP A N 1
ATOM 712 C CA . ASP A 1 95 ? -6.765 -4.882 -13.800 1.00 91.88 95 ASP A CA 1
ATOM 713 C C . ASP A 1 95 ? -5.796 -5.514 -12.786 1.00 91.88 95 ASP A C 1
ATOM 715 O O . ASP A 1 95 ? -6.127 -6.530 -12.174 1.00 91.88 95 ASP A O 1
ATOM 719 N N . MET A 1 96 ? -4.664 -4.863 -12.502 1.00 91.88 96 MET A N 1
ATOM 720 C CA . MET A 1 96 ? -3.724 -5.288 -11.460 1.00 91.88 96 MET A CA 1
ATOM 721 C C . MET A 1 96 ? -4.392 -5.339 -10.080 1.00 91.88 96 MET A C 1
ATOM 723 O O . MET A 1 96 ? -4.295 -6.347 -9.379 1.00 91.88 96 MET A O 1
ATOM 727 N N . LEU A 1 97 ? -5.127 -4.290 -9.694 1.00 91.88 97 LEU A N 1
ATOM 728 C CA . LEU A 1 97 ? -5.859 -4.262 -8.424 1.00 91.88 97 LEU A CA 1
ATOM 729 C C . LEU A 1 97 ? -6.845 -5.425 -8.319 1.00 91.88 97 LEU A C 1
ATOM 731 O O . LEU A 1 97 ? -6.898 -6.100 -7.291 1.00 91.88 97 LEU A O 1
ATOM 735 N N . TYR A 1 98 ? -7.608 -5.674 -9.383 1.00 91.44 98 TYR A N 1
ATOM 736 C CA . TYR A 1 98 ? -8.563 -6.772 -9.421 1.00 91.44 98 TYR A CA 1
ATOM 737 C C . TYR A 1 98 ? -7.866 -8.127 -9.267 1.00 91.44 98 TYR A C 1
ATOM 739 O O . TYR A 1 98 ? -8.266 -8.925 -8.421 1.00 91.44 98 TYR A O 1
ATOM 747 N N . ARG A 1 99 ? -6.799 -8.385 -10.028 1.00 91.44 99 ARG A N 1
ATOM 748 C CA . ARG A 1 99 ? -6.089 -9.672 -9.995 1.00 91.44 99 ARG A CA 1
ATOM 749 C C . ARG A 1 99 ? -5.433 -9.949 -8.645 1.00 91.44 99 ARG A C 1
ATOM 751 O O . ARG A 1 99 ? -5.531 -11.070 -8.156 1.00 91.44 99 ARG A O 1
ATOM 758 N N . HIS A 1 100 ? -4.801 -8.948 -8.035 1.00 91.25 100 HIS A N 1
ATOM 759 C CA . HIS A 1 100 ? -4.001 -9.155 -6.825 1.00 91.25 100 HIS A CA 1
ATOM 760 C C . HIS A 1 100 ? -4.793 -9.009 -5.525 1.00 91.25 100 HIS A C 1
ATOM 762 O O . HIS A 1 100 ? -4.500 -9.706 -4.555 1.00 91.25 100 HIS A O 1
ATOM 768 N N . TYR A 1 101 ? -5.807 -8.141 -5.484 1.00 93.44 101 TYR A N 1
ATOM 769 C CA . TYR A 1 101 ? -6.512 -7.826 -4.238 1.00 93.44 101 TYR A CA 1
ATOM 770 C C . TYR A 1 101 ? -7.936 -8.368 -4.151 1.00 93.44 101 TYR A C 1
ATOM 772 O O . TYR A 1 101 ? -8.528 -8.283 -3.077 1.00 93.44 101 TYR A O 1
ATOM 780 N N . ARG A 1 102 ? -8.493 -8.978 -5.208 1.00 93.50 102 ARG A N 1
ATOM 781 C CA . ARG A 1 102 ? -9.848 -9.557 -5.155 1.00 93.50 102 ARG A CA 1
ATOM 782 C C . ARG A 1 102 ? -10.023 -10.515 -3.977 1.00 93.50 102 ARG A C 1
ATOM 784 O O . ARG A 1 102 ? -10.932 -10.321 -3.176 1.00 93.50 102 ARG A O 1
ATOM 791 N N . SER A 1 103 ? -9.164 -11.527 -3.862 1.00 92.19 103 SER A N 1
ATOM 792 C CA . SER A 1 103 ? -9.269 -12.519 -2.784 1.00 92.19 103 SER A CA 1
ATOM 793 C C . SER A 1 103 ? -9.034 -11.890 -1.414 1.00 92.19 103 SER A C 1
ATOM 795 O O . SER A 1 103 ? -9.723 -12.223 -0.460 1.00 92.19 103 SER A O 1
ATOM 797 N N . TYR A 1 104 ? -8.117 -10.924 -1.327 1.00 91.75 104 TYR A N 1
ATOM 798 C CA . TYR A 1 104 ? -7.872 -10.183 -0.093 1.00 91.75 104 TYR A CA 1
ATOM 799 C C . TYR A 1 104 ? -9.119 -9.422 0.382 1.00 91.75 104 TYR A C 1
ATOM 801 O O . TYR A 1 104 ? -9.483 -9.512 1.551 1.00 91.75 104 TYR A O 1
ATOM 809 N N . PHE A 1 105 ? -9.811 -8.718 -0.517 1.00 91.75 105 PHE A N 1
ATOM 810 C CA . PHE A 1 105 ? -11.038 -8.004 -0.167 1.00 91.75 105 PHE A CA 1
ATOM 811 C C . PHE A 1 105 ? -12.196 -8.941 0.178 1.00 91.75 105 PHE A C 1
ATOM 813 O O . PHE A 1 105 ? -12.963 -8.619 1.083 1.00 91.75 105 PHE A O 1
ATOM 820 N N . HIS A 1 106 ? -12.312 -10.091 -0.494 1.00 91.00 106 HIS A N 1
ATOM 821 C CA . HIS A 1 106 ? -13.283 -11.116 -0.105 1.00 91.00 106 HIS A CA 1
ATOM 822 C C . HIS A 1 106 ? -12.996 -11.647 1.301 1.00 91.00 106 HIS A C 1
ATOM 824 O O . HIS A 1 106 ? -13.894 -11.626 2.132 1.00 91.00 106 HIS A O 1
ATOM 830 N N . ASN A 1 107 ? -11.742 -11.987 1.610 1.00 88.44 107 ASN A N 1
ATOM 831 C CA . ASN A 1 107 ? -11.365 -12.464 2.941 1.00 88.44 107 ASN A CA 1
ATOM 832 C C . ASN A 1 107 ? -11.626 -11.411 4.027 1.00 88.44 107 ASN A C 1
ATOM 834 O O . ASN A 1 107 ? -12.159 -11.746 5.075 1.00 88.44 107 ASN A O 1
ATOM 838 N N . LEU A 1 108 ? -11.314 -10.134 3.775 1.00 85.44 108 LEU A N 1
ATOM 839 C CA . LEU A 1 108 ? -11.635 -9.055 4.717 1.00 85.44 108 LEU A CA 1
ATOM 840 C C . LEU A 1 108 ? -13.143 -8.927 4.965 1.00 85.44 108 LEU A C 1
ATOM 842 O O . LEU A 1 108 ? -13.566 -8.666 6.090 1.00 85.44 108 LEU A O 1
ATOM 846 N N . LEU A 1 109 ? -13.956 -9.075 3.918 1.00 85.88 109 LEU A N 1
ATOM 847 C CA . LEU A 1 109 ? -15.408 -9.050 4.046 1.00 85.88 109 LEU A CA 1
ATOM 848 C C . LEU A 1 109 ? -15.909 -10.269 4.831 1.00 85.88 109 LEU A C 1
ATOM 850 O O . LEU A 1 109 ? -16.738 -10.109 5.721 1.00 85.88 109 LEU A O 1
ATOM 854 N N . ASP A 1 110 ? -15.384 -11.456 4.542 1.00 85.25 110 ASP A N 1
ATOM 855 C CA . ASP A 1 110 ? -15.745 -12.696 5.227 1.00 85.25 110 ASP A CA 1
ATOM 856 C C . ASP A 1 110 ? -15.341 -12.653 6.707 1.00 85.25 110 ASP A C 1
ATOM 858 O O . ASP A 1 110 ? -16.139 -13.011 7.572 1.00 85.25 110 ASP A O 1
ATOM 862 N N . GLU A 1 111 ? -14.152 -12.143 7.037 1.00 80.25 111 GLU A N 1
ATOM 863 C CA . GLU A 1 111 ? -13.694 -11.915 8.416 1.00 80.25 111 GLU A CA 1
ATOM 864 C C . GLU A 1 111 ? -14.581 -10.909 9.158 1.00 80.25 111 GLU A C 1
ATOM 866 O O . GLU A 1 111 ? -14.912 -11.113 10.330 1.00 80.25 111 GLU A O 1
ATOM 871 N N . PHE A 1 112 ? -15.004 -9.843 8.472 1.00 77.81 112 PHE A N 1
ATOM 872 C CA . PHE A 1 112 ? -15.924 -8.855 9.026 1.00 77.81 112 PHE A CA 1
ATOM 873 C C . PHE A 1 112 ? -17.306 -9.462 9.304 1.00 77.81 112 PHE A C 1
ATOM 875 O O . PHE A 1 112 ? -17.854 -9.280 10.391 1.00 77.81 112 PHE A O 1
ATOM 882 N N . LEU A 1 113 ? -17.866 -10.203 8.342 1.00 80.06 113 LEU A N 1
ATOM 883 C CA . LEU A 1 113 ? -19.191 -10.822 8.449 1.00 80.06 113 LEU A CA 1
ATOM 884 C C . LEU A 1 113 ? -19.218 -11.977 9.455 1.00 80.06 113 LEU A C 1
ATOM 886 O O . LEU A 1 113 ? -20.209 -12.154 10.158 1.00 80.06 113 LEU A O 1
ATOM 890 N N . SER A 1 114 ? -18.133 -12.743 9.547 1.00 81.00 114 SER A N 1
ATOM 891 C CA . SER A 1 114 ? -17.992 -13.853 10.495 1.00 81.00 114 SER A CA 1
ATOM 892 C C . SER A 1 114 ? -17.617 -13.405 11.910 1.00 81.00 114 SER A C 1
ATOM 894 O O . SER A 1 114 ? -17.575 -14.241 12.810 1.00 81.00 114 SER A O 1
ATOM 896 N N . GLN A 1 115 ? -17.336 -12.111 12.116 1.00 70.44 115 GLN A N 1
ATOM 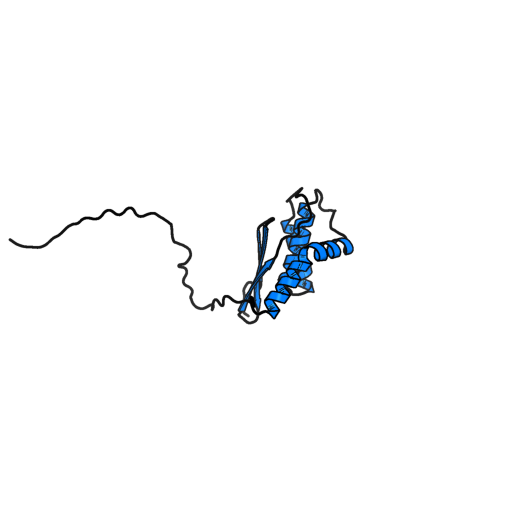897 C CA . GLN A 1 115 ? -16.804 -11.546 13.364 1.00 70.44 115 GLN A CA 1
ATOM 898 C C . GLN A 1 115 ? -15.490 -12.195 13.827 1.00 70.44 115 GLN A C 1
ATOM 900 O O . GLN A 1 115 ? -15.086 -12.014 14.975 1.00 70.44 115 GLN A O 1
ATOM 905 N N . GLN A 1 116 ? -14.805 -12.932 12.948 1.00 62.38 116 GLN A N 1
ATOM 906 C CA . GLN A 1 116 ? -13.561 -13.613 13.295 1.00 62.38 116 GLN A CA 1
ATOM 907 C C . GLN A 1 116 ? -12.425 -12.615 13.515 1.00 62.38 116 GLN A C 1
ATOM 909 O O . GLN A 1 116 ? -11.588 -12.852 14.377 1.00 62.38 116 GLN A O 1
ATOM 914 N N . HIS A 1 117 ? -12.448 -11.462 12.835 1.00 58.69 117 HIS A N 1
ATOM 915 C CA . HIS A 1 117 ? -11.551 -10.346 13.122 1.00 58.69 117 HIS A CA 1
ATOM 916 C C . HIS A 1 117 ? -12.219 -9.000 12.820 1.00 58.69 117 HIS A C 1
ATOM 918 O O . HIS A 1 117 ? -12.160 -8.472 11.715 1.00 58.69 117 HIS A O 1
ATOM 924 N N . VAL A 1 118 ? -12.787 -8.378 13.854 1.00 47.09 118 VAL A N 1
ATOM 925 C CA . VAL A 1 118 ? -12.982 -6.923 13.889 1.00 47.09 118 VAL A CA 1
ATOM 926 C C . VAL A 1 118 ? -12.222 -6.396 15.092 1.00 47.09 118 VAL A C 1
ATOM 928 O O . VAL A 1 118 ? -12.791 -6.060 16.118 1.00 47.09 118 VAL A O 1
ATOM 931 N N . ILE A 1 119 ? -10.902 -6.400 14.940 1.00 54.28 119 ILE A N 1
ATOM 932 C CA . ILE A 1 119 ? -10.037 -5.299 15.325 1.00 54.28 119 ILE A CA 1
ATOM 933 C C . ILE A 1 119 ? -10.240 -4.721 16.741 1.00 54.28 119 ILE A C 1
ATOM 935 O O . ILE A 1 119 ? -11.207 -4.002 16.975 1.00 54.28 119 ILE A O 1
ATOM 939 N N . VAL A 1 120 ? -9.249 -4.953 17.617 1.00 46.06 120 VAL A N 1
ATOM 940 C CA . VAL A 1 120 ? -8.665 -4.025 18.616 1.00 46.06 120 VAL A CA 1
ATOM 941 C C . VAL A 1 120 ? -7.877 -4.862 19.638 1.00 46.06 120 VAL A C 1
ATOM 943 O O . VAL A 1 120 ? -8.466 -5.572 20.445 1.00 46.06 120 VAL A O 1
ATOM 946 N N . HIS A 1 121 ? -6.544 -4.748 19.660 1.00 43.81 121 HIS A N 1
ATOM 947 C CA . HIS A 1 121 ? -5.874 -4.786 20.962 1.00 43.81 121 HIS A CA 1
ATOM 948 C C . HIS A 1 121 ? -6.060 -3.385 21.545 1.00 43.81 121 HIS A C 1
ATOM 950 O O . HIS A 1 121 ? -5.490 -2.414 21.044 1.00 43.81 121 HIS A O 1
ATOM 956 N N . GLU A 1 122 ? -6.948 -3.259 22.531 1.00 43.94 122 GLU A N 1
ATOM 957 C CA . GLU A 1 122 ? -7.176 -2.004 23.244 1.00 43.94 122 GLU A CA 1
ATOM 958 C C . GLU A 1 122 ? -6.015 -1.847 24.214 1.00 43.94 122 GLU A C 1
ATOM 960 O O . GLU A 1 122 ? -6.040 -2.378 25.320 1.00 43.94 122 GLU A O 1
ATOM 965 N N . ILE A 1 123 ? -4.969 -1.144 23.794 1.00 51.88 123 ILE A N 1
ATOM 966 C CA . ILE A 1 123 ? -4.018 -0.608 24.758 1.00 51.88 123 ILE A CA 1
ATOM 967 C C . ILE A 1 123 ? -4.647 0.688 25.256 1.00 51.88 123 ILE A C 1
ATOM 969 O O . ILE A 1 123 ? -4.702 1.681 24.526 1.00 51.88 123 ILE A O 1
ATOM 973 N N . LYS A 1 124 ? -5.179 0.672 26.481 1.00 46.00 124 LYS A N 1
ATOM 974 C CA . LYS A 1 124 ? -5.542 1.914 27.165 1.00 46.00 124 LYS A CA 1
ATOM 975 C C . LYS A 1 124 ? -4.252 2.703 27.370 1.00 46.00 124 LYS A C 1
ATOM 977 O O . LYS A 1 124 ? -3.335 2.211 28.019 1.00 46.00 124 LYS A O 1
ATOM 982 N N . GLU A 1 125 ? -4.176 3.910 26.807 1.00 45.97 125 GLU A N 1
ATOM 983 C CA . GLU A 1 125 ? -3.144 4.896 27.152 1.00 45.97 125 GLU A CA 1
ATOM 984 C C . GLU A 1 125 ? -3.283 5.213 28.654 1.00 45.97 125 GLU A C 1
ATOM 986 O O . GLU A 1 125 ? -4.057 6.087 29.040 1.00 45.97 125 GLU A O 1
ATOM 991 N N . GLY A 1 126 ? -2.611 4.433 29.503 1.00 45.56 126 GLY A N 1
ATOM 992 C CA . GLY A 1 126 ? -2.750 4.483 30.959 1.00 45.56 126 GLY A CA 1
ATOM 993 C C . GLY A 1 126 ? -1.580 3.850 31.709 1.00 45.56 126 GLY A C 1
ATOM 994 O O . GLY A 1 126 ? -1.058 4.493 32.611 1.00 45.56 126 GLY A O 1
ATOM 995 N N . ASP A 1 127 ? -1.092 2.681 31.286 1.00 39.44 127 ASP A N 1
ATOM 996 C CA . ASP A 1 127 ? 0.101 2.071 31.889 1.00 39.44 127 ASP A CA 1
ATOM 997 C C . ASP A 1 127 ? 1.330 2.337 31.024 1.00 39.44 127 ASP A C 1
ATOM 999 O O . ASP A 1 127 ? 1.669 1.605 30.093 1.00 39.44 127 ASP A O 1
ATOM 1003 N N . ARG A 1 128 ? 2.003 3.446 31.339 1.00 47.09 128 ARG A N 1
ATOM 1004 C CA . ARG A 1 128 ? 3.420 3.609 31.023 1.00 47.09 128 ARG A CA 1
ATOM 1005 C C . ARG A 1 128 ? 4.216 2.671 31.927 1.00 47.09 128 ARG A C 1
ATOM 1007 O O . ARG A 1 128 ? 4.754 3.121 32.930 1.00 47.09 128 ARG A O 1
ATOM 1014 N N . ASP A 1 129 ? 4.323 1.408 31.544 1.00 42.78 129 ASP A N 1
ATOM 1015 C CA . ASP A 1 129 ? 5.430 0.574 31.998 1.00 42.78 129 ASP A CA 1
ATOM 1016 C C . ASP A 1 129 ? 6.414 0.428 30.839 1.00 42.78 129 ASP A C 1
ATOM 1018 O O . ASP A 1 129 ? 6.281 -0.423 29.959 1.00 42.78 129 ASP A O 1
ATOM 1022 N N . GLU A 1 130 ? 7.435 1.285 30.843 1.00 44.66 130 GLU A N 1
ATOM 1023 C CA . GLU A 1 130 ? 8.602 1.218 29.954 1.00 44.66 130 GLU A CA 1
ATOM 1024 C C . GLU A 1 130 ? 9.510 -0.001 30.237 1.00 44.66 130 GLU A C 1
ATOM 1026 O O . GLU A 1 130 ? 10.725 0.064 30.088 1.00 44.66 130 GLU A O 1
ATOM 1031 N N . ASN A 1 131 ? 8.947 -1.148 30.622 1.00 36.84 131 ASN A N 1
ATOM 1032 C CA . ASN A 1 131 ? 9.717 -2.340 30.990 1.00 36.84 131 ASN A CA 1
ATOM 1033 C C . ASN A 1 131 ? 9.754 -3.432 29.912 1.00 36.84 131 ASN A C 1
ATOM 1035 O O . ASN A 1 131 ? 10.377 -4.470 30.119 1.00 36.84 131 ASN A O 1
ATOM 1039 N N . PHE A 1 132 ? 9.156 -3.224 28.736 1.00 42.53 132 PHE A N 1
ATOM 1040 C CA . PHE A 1 132 ? 9.111 -4.270 27.703 1.00 42.53 132 PHE A CA 1
ATOM 1041 C C . PHE A 1 132 ? 10.346 -4.350 26.785 1.00 42.53 132 PHE A C 1
ATOM 1043 O O . PHE A 1 132 ? 10.377 -5.196 25.894 1.00 42.53 132 PHE A O 1
ATOM 1050 N N . MET A 1 133 ? 11.368 -3.503 26.976 1.00 39.47 133 MET A N 1
ATOM 1051 C CA . MET A 1 133 ? 12.540 -3.447 26.080 1.00 39.47 133 MET A CA 1
ATOM 1052 C C . MET A 1 133 ? 13.841 -4.066 26.604 1.00 39.47 133 MET A C 1
ATOM 1054 O O . MET A 1 133 ? 14.846 -4.008 25.901 1.00 39.47 133 MET A O 1
ATOM 1058 N N . TYR A 1 134 ? 13.846 -4.743 27.754 1.00 39.69 134 TYR A N 1
ATOM 1059 C CA . TYR A 1 134 ? 15.019 -5.514 28.174 1.00 39.69 134 TYR A CA 1
ATOM 1060 C C . TYR A 1 134 ? 14.638 -6.872 28.760 1.00 39.69 134 TYR A C 1
ATOM 1062 O O . TYR A 1 134 ? 14.286 -7.014 29.925 1.00 39.69 134 TYR A O 1
ATOM 1070 N N . SER A 1 135 ? 14.794 -7.912 27.950 1.00 31.72 135 SER A N 1
ATOM 1071 C CA . SER A 1 135 ? 15.162 -9.234 28.451 1.00 31.72 135 SER A CA 1
ATOM 1072 C C . SER A 1 135 ? 16.291 -9.758 27.569 1.00 31.72 135 SER A C 1
ATOM 1074 O O . SER A 1 135 ? 16.035 -10.237 26.464 1.00 31.72 135 SER A O 1
ATOM 1076 N N . PRO A 1 136 ? 17.559 -9.610 27.993 1.00 38.84 136 PRO A N 1
ATOM 1077 C CA . PRO A 1 136 ? 18.648 -10.309 27.345 1.00 38.84 136 PRO A CA 1
ATOM 1078 C C . PRO A 1 136 ? 18.520 -11.786 27.725 1.00 38.84 136 PRO A C 1
ATOM 1080 O O . PRO A 1 136 ? 18.597 -12.139 28.900 1.00 38.84 136 PRO A O 1
ATOM 1083 N N . ASN A 1 137 ? 18.331 -12.655 26.732 1.00 37.69 137 ASN A N 1
ATOM 1084 C CA . ASN A 1 137 ? 18.510 -14.095 26.898 1.00 37.69 137 ASN A CA 1
ATOM 1085 C C . ASN A 1 137 ? 19.998 -14.379 27.160 1.00 37.69 137 ASN A C 1
ATOM 1087 O O . ASN A 1 137 ? 20.751 -14.736 26.258 1.00 37.69 137 ASN A O 1
ATOM 1091 N N . GLY A 1 138 ? 20.426 -14.167 28.402 1.00 36.19 138 GLY A N 1
ATOM 1092 C CA . GLY A 1 138 ? 21.670 -14.666 28.960 1.00 36.19 138 GLY A CA 1
ATOM 1093 C C . GLY A 1 138 ? 21.356 -15.911 29.776 1.00 36.19 138 GLY A C 1
ATOM 1094 O O . GLY A 1 138 ? 20.757 -15.826 30.844 1.00 36.19 138 GLY A O 1
ATOM 1095 N N . SER A 1 139 ? 21.743 -17.073 29.260 1.00 39.00 139 SER A N 1
ATOM 1096 C CA . SER A 1 139 ? 21.760 -18.335 29.995 1.00 39.00 139 SER A CA 1
ATOM 1097 C C . SER A 1 139 ? 22.666 -18.203 31.225 1.00 39.00 139 SER A C 1
ATOM 1099 O O . SER A 1 139 ? 23.892 -18.236 31.110 1.00 39.00 139 SER A O 1
ATOM 1101 N N . SER A 1 140 ? 22.054 -18.019 32.393 1.00 35.91 140 SER A N 1
ATOM 1102 C CA . SER A 1 140 ? 22.717 -18.035 33.694 1.00 35.91 140 SER A CA 1
ATOM 1103 C C . SER A 1 140 ? 23.083 -19.472 34.048 1.00 35.91 140 SER A C 1
ATOM 1105 O O . SER A 1 140 ? 22.205 -20.284 34.335 1.00 35.91 140 SER A O 1
ATOM 1107 N N . TYR A 1 141 ? 24.379 -19.776 34.011 1.00 36.19 141 TYR A N 1
ATOM 1108 C CA . TYR A 1 141 ? 24.933 -20.988 34.599 1.00 36.19 141 TYR A CA 1
ATOM 1109 C C . TYR A 1 141 ? 24.769 -20.929 36.120 1.00 36.19 141 TYR A C 1
ATOM 1111 O O . TYR A 1 141 ? 25.198 -19.981 36.774 1.00 36.19 141 TYR A O 1
ATOM 1119 N N . ASP A 1 142 ? 24.110 -21.955 36.639 1.00 33.53 142 ASP A N 1
ATOM 1120 C CA . ASP A 1 142 ? 23.867 -22.216 38.048 1.00 33.53 142 ASP A CA 1
ATOM 1121 C C . ASP A 1 142 ? 25.186 -22.606 38.740 1.00 33.53 142 ASP A C 1
ATOM 1123 O O . ASP A 1 142 ? 25.828 -23.590 38.364 1.00 33.53 142 ASP A O 1
ATOM 1127 N N . HIS A 1 143 ? 25.612 -21.829 39.737 1.00 37.09 143 HIS A N 1
ATOM 1128 C CA . HIS A 1 143 ? 26.658 -22.233 40.675 1.00 37.09 143 HIS A CA 1
ATOM 1129 C C . HIS A 1 143 ? 26.145 -22.006 42.097 1.00 37.09 143 HIS A C 1
ATOM 1131 O O . HIS A 1 143 ? 26.209 -20.909 42.650 1.00 37.09 143 HIS A O 1
ATOM 1137 N N . GLY A 1 144 ? 25.592 -23.078 42.661 1.00 33.84 144 GLY A N 1
ATOM 1138 C CA . GLY A 1 144 ? 25.222 -23.168 44.062 1.00 33.84 144 GLY A CA 1
ATOM 1139 C C . GLY A 1 144 ? 26.411 -23.398 44.997 1.00 33.84 144 GLY A C 1
ATOM 1140 O O . GLY A 1 144 ? 27.540 -23.646 44.571 1.00 33.84 144 GLY A O 1
ATOM 1141 N N . SER A 1 145 ? 26.058 -23.411 46.288 1.00 34.62 145 SER A N 1
ATOM 1142 C CA . SER A 1 145 ? 26.868 -23.601 47.504 1.00 34.62 145 SER A CA 1
ATOM 1143 C C . SER A 1 145 ? 27.719 -22.382 47.894 1.00 34.62 145 SER A C 1
ATOM 1145 O O . SER A 1 145 ? 28.508 -21.882 47.111 1.00 34.62 145 SER A O 1
ATOM 1147 N N . GLY A 1 146 ? 27.611 -21.792 49.081 1.00 34.31 146 GLY A N 1
ATOM 1148 C CA . GLY A 1 146 ? 27.017 -22.216 50.344 1.00 34.31 146 GLY A CA 1
ATOM 1149 C C . GLY A 1 146 ? 27.961 -21.706 51.432 1.00 34.31 146 GLY A C 1
ATOM 1150 O O . GLY A 1 146 ? 29.099 -22.154 51.499 1.00 34.31 146 GLY A O 1
ATOM 1151 N N . HIS A 1 147 ? 27.535 -20.732 52.235 1.00 37.50 147 HIS A N 1
ATOM 1152 C CA . HIS A 1 147 ? 28.311 -20.277 53.388 1.00 37.50 147 HIS A CA 1
ATOM 1153 C C . HIS A 1 147 ? 27.370 -20.070 54.573 1.00 37.50 147 HIS A C 1
ATOM 1155 O O . HIS A 1 147 ? 26.637 -19.087 54.655 1.00 37.50 147 HIS A O 1
ATOM 1161 N N . GLU A 1 148 ? 27.383 -21.062 55.459 1.00 37.50 148 GLU A N 1
ATOM 1162 C CA . GLU A 1 148 ? 26.795 -21.028 56.791 1.00 37.50 148 GLU A CA 1
ATOM 1163 C C . GLU A 1 148 ? 27.620 -20.111 57.705 1.00 37.50 148 GLU A C 1
ATOM 1165 O O . GLU A 1 148 ? 28.855 -20.100 57.651 1.00 37.50 148 GLU A O 1
ATOM 1170 N N . SER A 1 149 ? 26.949 -19.369 58.585 1.00 34.41 149 SER A N 1
ATOM 1171 C CA . SER A 1 149 ? 27.575 -18.766 59.760 1.00 34.41 149 SER A CA 1
ATOM 1172 C C . SER A 1 149 ? 26.595 -18.687 60.937 1.00 34.41 149 SER A C 1
ATOM 1174 O O . SER A 1 149 ? 25.394 -18.500 60.754 1.00 34.41 149 SER A O 1
ATOM 1176 N N . HIS A 1 150 ? 27.187 -18.810 62.136 1.00 31.23 150 HIS A N 1
ATOM 1177 C CA . HIS A 1 150 ? 26.646 -18.886 63.508 1.00 31.23 150 HIS A CA 1
ATOM 1178 C C . HIS A 1 150 ? 26.462 -20.329 64.044 1.00 31.23 150 HIS A C 1
ATOM 1180 O O . HIS A 1 150 ? 25.747 -21.124 63.460 1.00 31.23 150 HIS A O 1
ATOM 1186 N N . SER A 1 151 ? 27.075 -20.758 65.164 1.00 33.09 151 SER A N 1
ATOM 1187 C CA . SER A 1 151 ? 27.484 -19.996 66.356 1.00 33.09 151 SER A CA 1
ATOM 1188 C C . SER A 1 151 ? 28.429 -20.752 67.333 1.00 33.09 151 SER A C 1
ATOM 1190 O O . SER A 1 151 ? 28.424 -21.977 67.385 1.00 33.09 151 SER A O 1
ATOM 1192 N N . HIS A 1 152 ? 29.141 -19.951 68.147 1.00 33.06 152 HIS A N 1
ATOM 1193 C CA . HIS A 1 152 ? 29.595 -20.135 69.546 1.00 33.06 152 HIS A CA 1
ATOM 1194 C C . HIS A 1 152 ? 30.657 -21.184 69.947 1.00 33.06 152 HIS A C 1
ATOM 1196 O O . HIS A 1 152 ? 30.332 -22.331 70.245 1.00 33.06 152 HIS A O 1
ATOM 1202 N N . ARG A 1 153 ? 31.879 -20.709 70.238 1.00 32.94 153 ARG A N 1
ATOM 1203 C CA . ARG A 1 153 ? 32.400 -20.482 71.608 1.00 32.94 153 ARG A CA 1
ATOM 1204 C C . ARG A 1 153 ? 33.736 -19.747 71.581 1.00 32.94 153 ARG A C 1
ATOM 1206 O O . ARG A 1 153 ? 34.495 -19.967 70.617 1.00 32.94 153 ARG A O 1
#

Organism: NCBI:txid1123003

Secondary structure (DSSP, 8-state):
---S-SEEEEE-TTSEEEEEEEETTEEEEEEEEPP--SS----TTHHHHHHHHHHHHHHHH--HHHHHHHHHHHHHHHHT-SSTT-PPPHHHHHHHHHHHHHHHHHHHHHHHHTTS--------TT---TTTT--------------------

InterPro domains:
  IPR011611 Carbohydrate kinase PfkB [PF00294] (7-80)
  IPR029056 Ribokinase-like [G3DSA:3.40.1190.20] (2-111)
  IPR029056 Ribokinase-like [SSF53613] (4-95)

Foldseek 3Di:
DPDDDQKDWADPPQAWIKIWGDDPLFIFIDTGHAQCPDDQDDQPCLQVQLQVQLVVQCVPPVDNRNSNLRSSLRSNVVRVDPDPPDDDDPVVSVVSSCVGCVVVVVVVVVCVVVVVDDDGPNPPPPDPPPPPPDDPPDPDDDDDDDDDDDDDD

Radius of gyration: 24.19 Å; chains: 1; bounding box: 52×42×89 Å